Protein AF-A0A9E5U1G7-F1 (afdb_monomer_lite)

Sequence (66 aa):
MAHRLASLSLFLLVVGCAQQGGDVQAVRPGIDVLLEDSSHLIAGRHLGLLTNQTGVDRAGTSDVER

pLDDT: mean 81.24, std 20.15, range [43.19, 98.0]

Radius of gyration: 24.76 Å; chains: 1; bounding box: 42×17×73 Å

Structure (mmCIF, N/CA/C/O backbone):
data_AF-A0A9E5U1G7-F1
#
_entry.id   AF-A0A9E5U1G7-F1
#
loop_
_atom_site.group_PDB
_atom_site.id
_atom_site.type_symbol
_atom_site.label_atom_id
_atom_site.label_alt_id
_atom_site.label_comp_id
_atom_site.label_asym_id
_atom_site.label_entity_id
_atom_site.label_seq_id
_atom_site.pdbx_PDB_ins_code
_atom_site.Cartn_x
_atom_site.Cartn_y
_atom_site.Cartn_z
_atom_site.occupancy
_atom_site.B_iso_or_equiv
_atom_site.auth_seq_id
_atom_site.auth_comp_id
_atom_site.auth_asym_id
_atom_site.auth_atom_id
_atom_site.pdbx_PDB_model_num
ATOM 1 N N . MET A 1 1 ? 29.726 0.911 -57.110 1.00 54.16 1 MET A N 1
ATOM 2 C CA . MET A 1 1 ? 28.322 0.977 -56.629 1.00 54.16 1 MET A CA 1
ATOM 3 C C . MET A 1 1 ? 27.908 -0.193 -55.723 1.00 54.16 1 MET A C 1
ATOM 5 O O . MET A 1 1 ? 27.016 0.006 -54.913 1.00 54.16 1 MET A O 1
ATOM 9 N N . ALA A 1 2 ? 28.573 -1.357 -55.760 1.00 51.84 2 ALA A N 1
ATOM 10 C CA . ALA A 1 2 ? 28.232 -2.534 -54.939 1.00 51.84 2 ALA A CA 1
ATOM 11 C C . ALA A 1 2 ? 28.439 -2.372 -53.411 1.00 51.84 2 ALA A C 1
ATOM 13 O O . ALA A 1 2 ? 27.687 -2.931 -52.621 1.00 51.84 2 ALA A O 1
ATOM 14 N N . HIS A 1 3 ? 29.404 -1.554 -52.975 1.00 43.19 3 HIS A N 1
ATOM 15 C CA . HIS A 1 3 ? 29.717 -1.379 -51.545 1.00 43.19 3 HIS A CA 1
ATOM 16 C C . HIS A 1 3 ? 28.646 -0.602 -50.757 1.00 43.19 3 HIS A C 1
ATOM 18 O O . HIS A 1 3 ? 28.511 -0.790 -49.552 1.00 43.19 3 HIS A O 1
ATOM 24 N N . ARG A 1 4 ? 27.848 0.239 -51.434 1.00 49.84 4 ARG A N 1
ATOM 25 C CA . ARG A 1 4 ? 26.745 0.991 -50.809 1.00 49.84 4 ARG A CA 1
ATOM 26 C C . ARG A 1 4 ? 25.511 0.118 -50.549 1.00 49.84 4 ARG A C 1
ATOM 28 O O . ARG A 1 4 ? 24.835 0.329 -49.552 1.00 49.84 4 ARG A O 1
ATOM 35 N N . LEU A 1 5 ? 25.262 -0.887 -51.395 1.00 52.81 5 LEU A N 1
ATOM 36 C CA . LEU A 1 5 ? 24.185 -1.869 -51.209 1.00 52.81 5 LEU A CA 1
ATOM 37 C C . LEU A 1 5 ? 24.512 -2.893 -50.112 1.00 52.81 5 LEU A C 1
ATOM 39 O O . LEU A 1 5 ? 23.643 -3.221 -49.310 1.00 52.81 5 LEU A O 1
ATOM 43 N N . ALA A 1 6 ? 25.770 -3.339 -50.020 1.00 51.97 6 ALA A N 1
ATOM 44 C CA . ALA A 1 6 ? 26.204 -4.266 -48.971 1.00 51.97 6 ALA A CA 1
ATOM 45 C C . ALA A 1 6 ? 26.117 -3.642 -47.562 1.00 51.97 6 ALA A C 1
ATOM 47 O O . ALA A 1 6 ? 25.681 -4.297 -46.618 1.00 51.97 6 ALA A O 1
ATOM 48 N N . SER A 1 7 ? 26.453 -2.351 -47.432 1.00 51.75 7 SER A N 1
ATOM 49 C CA . SER A 1 7 ? 26.350 -1.620 -46.161 1.00 51.75 7 SER A CA 1
ATOM 50 C C . SER A 1 7 ? 24.901 -1.343 -45.739 1.00 51.75 7 SER A C 1
ATOM 52 O O . SER A 1 7 ? 24.626 -1.299 -44.543 1.00 51.75 7 SER A O 1
ATOM 54 N N . LEU A 1 8 ? 23.977 -1.171 -46.693 1.00 50.53 8 LEU A N 1
ATOM 55 C CA . LEU A 1 8 ? 22.552 -0.963 -46.408 1.00 50.53 8 LEU A CA 1
ATOM 56 C C . LEU A 1 8 ? 21.864 -2.273 -45.978 1.00 50.53 8 LEU A C 1
ATOM 58 O O . LEU A 1 8 ? 20.982 -2.262 -45.125 1.00 50.53 8 LEU A O 1
ATOM 62 N N . SER A 1 9 ? 22.318 -3.409 -46.518 1.00 52.34 9 SER A N 1
ATOM 63 C CA . SER A 1 9 ? 21.787 -4.737 -46.187 1.00 52.34 9 SER A CA 1
ATOM 64 C C . SER A 1 9 ? 22.240 -5.249 -44.813 1.00 52.34 9 SER A C 1
ATOM 66 O O . SER A 1 9 ? 21.501 -5.992 -44.172 1.00 52.34 9 SER A O 1
ATOM 68 N N . LEU A 1 10 ? 23.421 -4.838 -44.333 1.00 50.12 10 LEU A N 1
ATOM 69 C CA . LEU A 1 10 ? 23.919 -5.208 -43.001 1.00 50.12 10 LEU A CA 1
ATOM 70 C C . LEU A 1 10 ? 23.225 -4.420 -41.874 1.00 50.12 10 LEU A C 1
ATOM 72 O O . LEU A 1 10 ? 23.077 -4.928 -40.767 1.00 50.12 10 LEU A O 1
ATOM 76 N N . PHE A 1 11 ? 22.743 -3.208 -42.166 1.00 50.78 11 PHE A N 1
ATOM 77 C CA . PHE A 1 11 ? 22.053 -2.359 -41.188 1.00 50.78 11 PHE A CA 1
ATOM 78 C C . PHE A 1 11 ? 20.634 -2.859 -40.848 1.00 50.78 11 PHE A C 1
ATOM 80 O O . PHE A 1 11 ? 20.169 -2.676 -39.727 1.00 50.78 11 PHE A O 1
ATOM 87 N N . LEU A 1 12 ? 19.956 -3.532 -41.786 1.00 53.47 12 LEU A N 1
ATOM 88 C CA . LEU A 1 12 ? 18.582 -4.032 -41.618 1.00 53.47 12 LEU A CA 1
ATOM 89 C C . LEU A 1 12 ? 18.481 -5.328 -40.792 1.00 53.47 12 LEU A C 1
ATOM 91 O O . LEU A 1 12 ? 17.448 -5.570 -40.174 1.00 53.47 12 LEU A O 1
ATOM 95 N N . LEU A 1 13 ? 19.542 -6.143 -40.733 1.00 51.72 13 LEU A N 1
ATOM 96 C CA . LEU A 1 13 ? 19.530 -7.419 -40.002 1.00 51.72 13 LEU A CA 1
ATOM 97 C C . LEU A 1 13 ? 19.690 -7.242 -38.476 1.00 51.72 13 LEU A C 1
ATOM 99 O O . LEU A 1 13 ? 19.213 -8.068 -37.706 1.00 51.72 13 LEU A O 1
ATOM 103 N N . VAL A 1 14 ? 20.337 -6.158 -38.028 1.00 52.94 14 VAL A N 1
ATOM 104 C CA . VAL A 1 14 ? 20.640 -5.912 -36.601 1.00 52.94 14 VAL A CA 1
ATOM 105 C C . VAL A 1 14 ? 19.433 -5.352 -35.830 1.00 52.94 14 VAL A C 1
ATOM 107 O O . VAL A 1 14 ? 19.332 -5.544 -34.622 1.00 52.94 14 VAL A O 1
ATOM 110 N N . VAL A 1 15 ? 18.476 -4.711 -36.510 1.00 57.50 15 VAL A N 1
ATOM 111 C CA . VAL A 1 15 ? 17.317 -4.059 -35.863 1.00 57.50 15 VAL A CA 1
ATOM 112 C C . VAL A 1 15 ? 16.181 -5.045 -35.531 1.00 57.50 15 VAL A C 1
ATOM 114 O O . VAL A 1 15 ? 15.403 -4.796 -34.614 1.00 57.50 15 VAL A O 1
ATOM 117 N N . GLY A 1 16 ? 16.093 -6.192 -36.214 1.00 52.88 16 GLY A N 1
ATOM 118 C CA . GLY A 1 16 ? 14.967 -7.131 -36.072 1.00 52.88 16 GLY A CA 1
ATOM 119 C C . GLY A 1 16 ? 14.930 -7.949 -34.773 1.00 52.88 16 GLY A C 1
ATOM 120 O O . GLY A 1 16 ? 13.857 -8.383 -34.365 1.00 52.88 16 GLY A O 1
ATOM 121 N N . CYS A 1 17 ? 16.065 -8.150 -34.097 1.00 56.72 17 CYS A N 1
ATOM 122 C CA . CYS A 1 17 ? 16.142 -9.016 -32.909 1.00 56.72 17 CYS A CA 1
ATOM 123 C C . CYS A 1 17 ? 16.052 -8.263 -31.571 1.00 56.72 17 CYS A C 1
ATOM 125 O O . CYS A 1 17 ? 16.098 -8.893 -30.517 1.00 56.72 17 CYS A O 1
ATOM 127 N N . ALA A 1 18 ? 15.950 -6.931 -31.581 1.00 58.00 18 ALA A N 1
ATOM 128 C CA . ALA A 1 18 ? 16.182 -6.126 -30.381 1.00 58.00 18 ALA A CA 1
ATOM 129 C C . ALA A 1 18 ? 14.945 -5.874 -29.501 1.00 58.00 18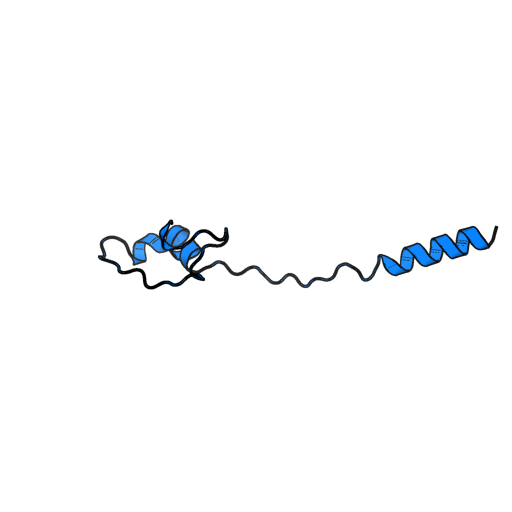 ALA A C 1
ATOM 131 O O . ALA A 1 18 ? 15.050 -5.123 -28.536 1.00 58.00 18 ALA A O 1
ATOM 132 N N . GLN A 1 19 ? 13.774 -6.453 -29.788 1.00 61.16 19 GLN A N 1
ATOM 133 C CA . GLN A 1 19 ? 12.577 -6.040 -29.053 1.00 61.16 19 GLN A CA 1
ATOM 134 C C . GLN A 1 19 ? 11.557 -7.147 -28.856 1.00 61.16 19 GLN A C 1
ATOM 136 O O . GLN A 1 19 ? 10.463 -7.078 -29.392 1.00 61.16 19 GLN A O 1
ATOM 141 N N . GLN A 1 20 ? 11.904 -8.159 -28.068 1.00 60.69 20 GLN A N 1
ATOM 142 C CA . GLN A 1 20 ? 10.925 -9.065 -27.460 1.00 60.69 20 GLN A CA 1
ATOM 143 C C . GLN A 1 20 ? 11.315 -9.287 -25.990 1.00 60.69 20 GLN A C 1
ATOM 145 O O . GLN A 1 20 ? 11.641 -10.391 -25.566 1.00 60.69 20 GLN A O 1
ATOM 150 N N . GLY A 1 21 ? 11.343 -8.201 -25.212 1.00 61.00 21 GLY A N 1
ATOM 151 C CA . GLY A 1 21 ? 11.234 -8.318 -23.761 1.00 61.00 21 GLY A CA 1
ATOM 152 C C . GLY A 1 21 ? 9.800 -8.732 -23.470 1.00 61.00 21 GLY A C 1
ATOM 153 O O . GLY A 1 21 ? 8.892 -7.940 -23.704 1.00 61.00 21 GLY A O 1
ATOM 154 N N . GLY A 1 22 ? 9.588 -9.988 -23.075 1.00 62.41 22 GLY A N 1
ATOM 155 C CA . GLY A 1 22 ? 8.266 -10.455 -22.671 1.00 62.41 22 GLY A CA 1
ATOM 156 C C . GLY A 1 22 ? 7.699 -9.516 -21.609 1.00 62.41 22 GLY A C 1
ATOM 157 O O . GLY A 1 22 ? 8.410 -9.153 -20.674 1.00 62.41 22 GLY A O 1
ATOM 158 N N . ASP A 1 23 ? 6.451 -9.092 -21.796 1.00 67.38 23 ASP A N 1
ATOM 159 C CA . ASP A 1 23 ? 5.734 -8.223 -20.868 1.00 67.38 23 ASP A CA 1
ATOM 160 C C . ASP A 1 23 ? 5.557 -8.968 -19.539 1.00 67.38 23 ASP A C 1
ATOM 162 O O . ASP A 1 23 ? 4.644 -9.778 -19.364 1.00 67.38 23 ASP A O 1
ATOM 166 N N . VAL A 1 24 ? 6.505 -8.784 -18.617 1.00 70.50 24 VAL A N 1
ATOM 167 C CA . VAL A 1 24 ? 6.348 -9.243 -17.241 1.00 70.50 24 VAL A CA 1
ATOM 168 C C . VAL A 1 24 ? 5.293 -8.335 -16.641 1.00 70.50 24 VAL A C 1
ATOM 170 O O . VAL A 1 24 ? 5.589 -7.209 -16.245 1.00 70.50 24 VAL A O 1
ATOM 173 N N . GLN A 1 25 ? 4.054 -8.822 -16.616 1.00 79.56 25 GLN A N 1
ATOM 174 C CA . GLN A 1 25 ? 2.928 -8.081 -16.071 1.00 79.56 25 GLN A CA 1
ATOM 175 C C . GLN A 1 25 ? 3.283 -7.605 -14.656 1.00 79.56 25 GLN A C 1
ATOM 177 O O . GLN A 1 25 ? 3.497 -8.408 -13.744 1.00 79.56 25 GLN A O 1
ATOM 182 N N . ALA A 1 26 ? 3.413 -6.288 -14.492 1.00 87.12 26 ALA A N 1
ATOM 183 C CA . ALA A 1 26 ? 3.879 -5.703 -13.247 1.00 87.12 26 ALA A CA 1
ATOM 184 C C . ALA A 1 26 ? 2.870 -5.986 -12.126 1.00 87.12 26 ALA A C 1
ATOM 186 O O . ALA A 1 26 ? 1.722 -5.538 -12.171 1.00 87.12 26 ALA A O 1
ATOM 187 N N . VAL A 1 27 ? 3.304 -6.715 -11.100 1.00 92.69 27 VAL A N 1
ATOM 188 C CA . VAL A 1 27 ? 2.482 -7.010 -9.921 1.00 92.69 27 VAL A CA 1
ATOM 189 C C . VAL A 1 27 ? 2.127 -5.704 -9.196 1.00 92.69 27 VAL A C 1
ATOM 191 O O . VAL A 1 27 ? 2.944 -4.786 -9.129 1.00 92.69 27 VAL A O 1
ATOM 194 N N . ARG A 1 28 ? 0.902 -5.603 -8.655 1.00 94.88 28 ARG A N 1
ATOM 195 C CA . ARG A 1 28 ? 0.519 -4.563 -7.679 1.00 94.88 28 ARG A CA 1
ATOM 196 C C . ARG A 1 28 ? 0.950 -5.005 -6.276 1.00 94.88 28 ARG A C 1
ATOM 198 O O . ARG A 1 28 ? 0.448 -6.031 -5.820 1.00 94.88 28 ARG A O 1
ATOM 205 N N . PRO A 1 29 ? 1.860 -4.271 -5.606 1.00 96.81 29 PRO A N 1
ATOM 206 C CA . PRO A 1 29 ? 2.176 -4.491 -4.201 1.00 96.81 29 PRO A CA 1
ATOM 207 C C . PRO A 1 29 ? 0.927 -4.550 -3.320 1.00 96.81 29 PRO A C 1
ATOM 209 O O . PRO A 1 29 ? -0.056 -3.848 -3.559 1.00 96.81 29 PRO A O 1
ATOM 212 N N . GLY A 1 30 ? 0.979 -5.373 -2.271 1.00 96.44 30 GLY A N 1
ATOM 213 C CA . GLY A 1 30 ? -0.141 -5.528 -1.342 1.00 96.44 30 GLY A CA 1
ATOM 214 C C . GLY A 1 30 ? -0.497 -4.235 -0.603 1.00 96.44 30 GLY A C 1
ATOM 215 O O . GLY A 1 30 ? -1.674 -4.010 -0.342 1.00 96.44 30 GLY A O 1
ATOM 216 N N . ILE A 1 31 ? 0.488 -3.373 -0.319 1.00 97.38 31 ILE A N 1
ATOM 217 C CA . ILE A 1 31 ? 0.268 -2.068 0.320 1.00 97.38 31 ILE A CA 1
ATOM 218 C C . ILE A 1 31 ? -0.577 -1.134 -0.558 1.00 97.38 31 ILE A C 1
ATOM 220 O O . ILE A 1 31 ? -1.523 -0.532 -0.057 1.00 97.38 31 ILE A O 1
ATOM 224 N N . ASP A 1 32 ? -0.325 -1.096 -1.873 1.00 97.44 32 ASP A N 1
ATOM 225 C CA . ASP A 1 32 ? -1.116 -0.298 -2.820 1.00 97.44 32 ASP A CA 1
ATOM 226 C C . ASP A 1 32 ? -2.576 -0.756 -2.795 1.00 97.44 32 ASP A C 1
ATOM 228 O O . ASP A 1 32 ? -3.492 0.042 -2.621 1.00 97.44 32 ASP A O 1
ATOM 232 N N . VAL A 1 33 ? -2.797 -2.071 -2.885 1.00 97.88 33 VAL A N 1
ATOM 233 C CA . VAL A 1 33 ? -4.145 -2.657 -2.860 1.00 97.88 33 VAL A CA 1
ATOM 234 C C . VAL A 1 33 ? -4.836 -2.416 -1.515 1.00 97.88 33 VAL A C 1
ATOM 236 O O . VAL A 1 33 ? -6.036 -2.135 -1.474 1.00 97.88 33 VAL A O 1
ATOM 239 N N . LEU A 1 34 ? -4.100 -2.522 -0.403 1.00 97.06 34 LEU A N 1
ATOM 240 C CA . LEU A 1 34 ? -4.648 -2.296 0.930 1.00 97.06 34 LEU A CA 1
ATOM 241 C C . LEU A 1 34 ? -5.153 -0.860 1.085 1.00 97.06 34 LEU A C 1
ATOM 243 O O . LEU A 1 34 ? -6.260 -0.664 1.581 1.00 97.06 34 LEU A O 1
ATOM 247 N N . LEU A 1 35 ? -4.364 0.125 0.659 1.00 95.31 35 LEU A N 1
ATOM 248 C CA . LEU A 1 35 ? -4.685 1.539 0.842 1.00 95.31 35 LEU A CA 1
ATOM 249 C C . LEU A 1 35 ? -5.716 2.048 -0.173 1.00 95.31 35 LEU A C 1
ATOM 251 O O . LEU A 1 35 ? -6.611 2.803 0.207 1.00 95.31 35 LEU A O 1
ATOM 255 N N . GLU A 1 36 ? -5.620 1.622 -1.434 1.00 96.81 36 GLU A N 1
ATOM 256 C CA . GLU A 1 36 ? -6.498 2.091 -2.515 1.00 96.81 36 GLU A CA 1
ATOM 257 C C . GLU A 1 36 ? -7.859 1.385 -2.500 1.00 96.81 36 GLU A C 1
ATOM 259 O O . GLU A 1 36 ? -8.898 2.038 -2.599 1.00 96.81 36 GLU A O 1
ATOM 264 N N . ASP A 1 37 ? -7.865 0.060 -2.328 1.00 98.00 37 ASP A N 1
ATOM 265 C CA . ASP A 1 37 ? -9.055 -0.761 -2.585 1.00 98.00 37 ASP A CA 1
ATOM 266 C C . ASP A 1 37 ? -9.644 -1.374 -1.301 1.00 98.00 37 ASP A C 1
ATOM 268 O O . ASP A 1 37 ? -10.829 -1.716 -1.248 1.00 98.00 37 ASP A O 1
ATOM 272 N N . SER A 1 38 ? -8.832 -1.541 -0.247 1.00 97.50 38 SER A N 1
ATOM 273 C CA . SER A 1 38 ? -9.172 -2.423 0.884 1.00 97.50 38 SER A CA 1
ATOM 274 C C . SER A 1 38 ? -9.014 -1.803 2.278 1.00 97.50 38 SER A C 1
ATOM 276 O O . SER A 1 38 ? -8.921 -2.529 3.268 1.00 97.50 38 SER A O 1
ATOM 278 N N . SER A 1 39 ? -9.050 -0.474 2.398 1.00 96.44 39 SER A N 1
ATOM 279 C CA . SER A 1 39 ? -8.849 0.231 3.680 1.00 96.44 39 SER A CA 1
ATOM 280 C C . SER A 1 39 ? -9.860 -0.175 4.765 1.00 96.44 39 SER A C 1
ATOM 282 O O . SER A 1 39 ? -9.552 -0.199 5.959 1.00 96.44 39 SER A O 1
ATOM 284 N N . HIS A 1 40 ? -11.054 -0.600 4.348 1.00 97.69 40 HIS A N 1
ATOM 285 C CA . HIS A 1 40 ? -12.096 -1.145 5.218 1.00 97.69 40 HIS A CA 1
ATOM 286 C C . HIS A 1 40 ? -11.643 -2.371 6.031 1.00 97.69 40 HIS A C 1
ATOM 288 O O . HIS A 1 40 ? -12.186 -2.619 7.108 1.00 97.69 40 HIS A O 1
ATOM 294 N N . LEU A 1 41 ? -10.644 -3.129 5.562 1.00 97.44 41 LEU A N 1
ATOM 295 C CA . LEU A 1 41 ? -10.118 -4.293 6.281 1.00 97.44 41 LEU A CA 1
ATOM 296 C C . LEU A 1 41 ? -9.458 -3.901 7.607 1.00 97.44 41 LEU A C 1
ATOM 298 O O . LEU A 1 41 ? -9.487 -4.676 8.567 1.00 97.44 41 LEU A O 1
ATOM 302 N N . ILE A 1 42 ? -8.891 -2.696 7.668 1.00 96.19 42 ILE A N 1
ATOM 303 C CA . ILE A 1 42 ? -8.078 -2.226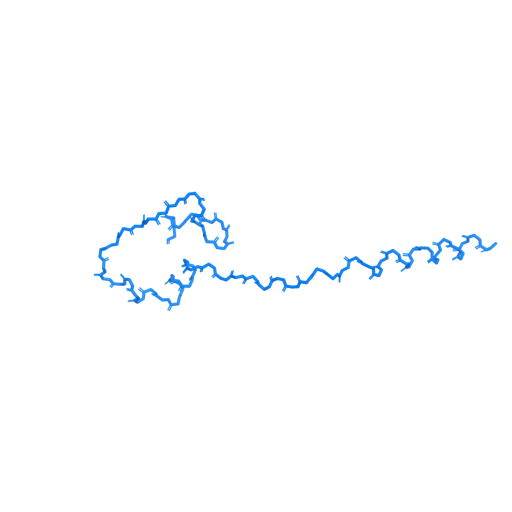 8.791 1.00 96.19 42 ILE A CA 1
ATOM 304 C C . ILE A 1 42 ? -8.707 -1.058 9.567 1.00 96.19 42 ILE A C 1
ATOM 306 O O . ILE A 1 42 ? -8.218 -0.697 10.637 1.00 96.19 42 ILE A O 1
ATOM 310 N N . ALA A 1 43 ? -9.816 -0.499 9.080 1.00 97.38 43 ALA A N 1
ATOM 311 C CA . ALA A 1 43 ? -10.509 0.621 9.709 1.00 97.38 43 ALA A CA 1
ATOM 312 C C . ALA A 1 43 ? -10.949 0.320 11.157 1.00 97.38 43 ALA A C 1
ATOM 314 O O . ALA A 1 43 ? -11.498 -0.742 11.455 1.00 97.38 43 ALA A O 1
ATOM 315 N N . GLY A 1 44 ? -10.719 1.280 12.062 1.00 97.94 44 GLY A N 1
ATOM 316 C CA . GLY A 1 44 ? -11.110 1.184 13.475 1.00 97.94 44 GLY A CA 1
ATOM 317 C C . GLY A 1 44 ? -10.284 0.199 14.312 1.00 97.94 44 GLY A C 1
ATOM 318 O O . GLY A 1 44 ? -10.673 -0.105 15.439 1.00 97.94 44 GLY A O 1
ATOM 319 N N . ARG A 1 45 ? -9.164 -0.314 13.784 1.00 97.50 45 ARG A N 1
ATOM 320 C CA . ARG A 1 45 ? -8.287 -1.266 14.481 1.00 97.50 45 ARG A CA 1
ATOM 321 C C . ARG A 1 45 ? -7.010 -0.583 14.960 1.00 97.50 45 ARG A C 1
ATOM 323 O O . ARG A 1 45 ? -6.478 0.295 14.292 1.00 97.50 45 ARG A O 1
ATOM 330 N N . HIS A 1 46 ? -6.484 -1.027 16.099 1.00 97.75 46 HIS A N 1
ATOM 331 C CA . HIS A 1 46 ? -5.111 -0.713 16.491 1.00 97.75 46 HIS A CA 1
ATOM 332 C C . HIS A 1 46 ? -4.174 -1.685 15.775 1.00 97.75 46 HIS A C 1
ATOM 334 O O . HIS A 1 46 ? -4.318 -2.900 15.920 1.00 97.75 46 HIS A O 1
ATOM 340 N N . LEU A 1 47 ? -3.246 -1.153 14.985 1.00 95.94 47 LEU A N 1
ATOM 341 C CA . LEU A 1 47 ? -2.397 -1.935 14.089 1.00 95.94 47 LEU A CA 1
ATOM 342 C C . LEU A 1 47 ? -0.928 -1.728 14.443 1.00 95.94 47 LEU A C 1
ATOM 344 O O . LEU A 1 47 ? -0.503 -0.611 14.730 1.00 95.94 47 LEU A O 1
ATOM 348 N N . GLY A 1 48 ? -0.156 -2.809 14.379 1.00 96.88 48 GLY A N 1
ATOM 349 C CA . GLY A 1 48 ? 1.299 -2.750 14.306 1.00 96.88 48 GLY A CA 1
ATOM 350 C C . GLY A 1 48 ? 1.741 -3.054 12.879 1.00 96.88 48 GLY A C 1
ATOM 351 O O . GLY A 1 48 ? 1.279 -4.035 12.296 1.00 96.88 48 GLY A O 1
ATOM 352 N N . LEU A 1 49 ? 2.631 -2.231 12.328 1.00 96.62 49 LEU A N 1
ATOM 353 C CA . LEU A 1 49 ? 3.240 -2.466 11.022 1.00 96.62 49 LEU A CA 1
ATOM 354 C C . LEU A 1 49 ? 4.560 -3.220 11.214 1.00 96.62 49 LEU A C 1
ATOM 356 O O . LEU A 1 49 ? 5.543 -2.656 11.692 1.00 96.62 49 LEU A O 1
ATOM 360 N N . LEU A 1 50 ? 4.575 -4.506 10.864 1.00 97.00 50 LEU A N 1
ATOM 361 C CA . LEU A 1 50 ? 5.805 -5.291 10.798 1.00 97.00 50 LEU A CA 1
ATOM 362 C C . LEU A 1 50 ? 6.381 -5.167 9.391 1.00 97.00 50 LEU A C 1
ATOM 364 O O . LEU A 1 50 ? 5.823 -5.712 8.443 1.00 97.00 50 LEU A O 1
ATOM 368 N N . THR A 1 51 ? 7.498 -4.462 9.270 1.00 97.19 51 THR A N 1
ATOM 369 C CA . THR A 1 51 ? 8.144 -4.207 7.983 1.00 97.19 51 THR A CA 1
ATOM 370 C C . THR A 1 51 ? 9.667 -4.277 8.098 1.00 97.19 51 THR A C 1
ATOM 372 O O . THR A 1 51 ? 10.226 -4.421 9.189 1.00 97.19 51 THR A O 1
ATOM 375 N N . ASN A 1 52 ? 10.338 -4.206 6.955 1.00 97.25 52 ASN A N 1
ATOM 376 C CA . ASN A 1 52 ? 11.781 -4.055 6.822 1.00 97.25 52 ASN A CA 1
ATOM 377 C C . ASN A 1 52 ? 12.081 -3.052 5.690 1.00 97.25 52 ASN A C 1
ATOM 379 O O . ASN A 1 52 ? 11.176 -2.446 5.126 1.00 97.25 52 ASN A O 1
ATOM 383 N N . GLN A 1 53 ? 13.349 -2.905 5.309 1.00 97.12 53 GLN A N 1
ATOM 384 C CA . GLN A 1 53 ? 13.766 -1.978 4.253 1.00 97.12 53 GLN A CA 1
ATOM 385 C C . GLN A 1 53 ? 13.189 -2.285 2.857 1.00 97.12 53 GLN A C 1
ATOM 387 O O . GLN A 1 53 ? 13.333 -1.467 1.957 1.00 97.12 53 GLN A O 1
ATOM 392 N N . THR A 1 54 ? 12.612 -3.473 2.646 1.00 97.38 54 THR A N 1
ATOM 393 C CA . THR A 1 54 ? 11.993 -3.868 1.367 1.00 97.38 54 THR A CA 1
ATOM 394 C C . THR A 1 54 ? 10.496 -3.588 1.309 1.00 97.38 54 THR A C 1
ATOM 396 O O . THR A 1 54 ? 9.916 -3.717 0.235 1.00 97.38 54 THR A O 1
ATOM 399 N N . GLY A 1 55 ? 9.874 -3.227 2.437 1.00 97.75 55 GLY A N 1
ATOM 400 C CA . GLY A 1 55 ? 8.476 -2.811 2.483 1.00 97.75 55 GLY A CA 1
ATOM 401 C C . GLY A 1 55 ? 8.327 -1.426 1.873 1.00 97.75 55 GLY A C 1
ATOM 402 O O . GLY A 1 55 ? 8.477 -0.420 2.568 1.00 97.75 55 GLY A O 1
ATOM 403 N N . VAL A 1 56 ? 8.120 -1.400 0.560 1.00 98.00 56 VAL A N 1
ATOM 404 C CA . VAL A 1 56 ? 7.911 -0.191 -0.227 1.00 98.00 56 VAL A CA 1
AT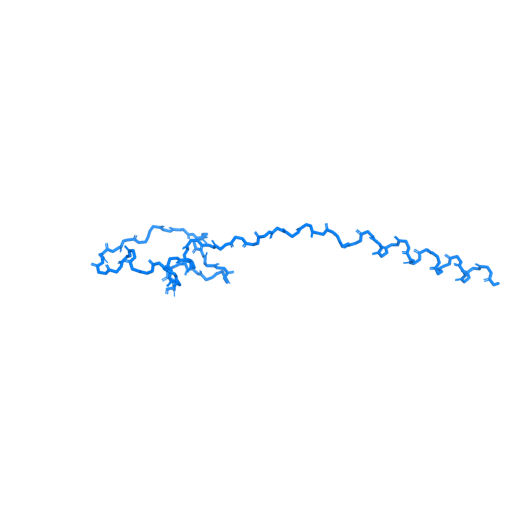OM 405 C C . VAL A 1 56 ? 6.750 -0.384 -1.198 1.00 98.00 56 VAL A C 1
ATOM 407 O O . VAL A 1 56 ? 6.485 -1.493 -1.677 1.00 98.00 56 VAL A O 1
ATOM 410 N N . ASP A 1 57 ? 6.092 0.717 -1.533 1.00 97.19 57 ASP A N 1
ATOM 411 C CA . ASP A 1 57 ? 5.062 0.768 -2.559 1.00 97.19 57 ASP A CA 1
ATOM 412 C C . ASP A 1 57 ? 5.647 0.654 -3.984 1.00 97.19 57 ASP A C 1
ATOM 414 O O . ASP A 1 57 ? 6.855 0.494 -4.195 1.00 97.19 57 ASP A O 1
ATOM 418 N N . ARG A 1 58 ? 4.790 0.758 -5.009 1.00 95.81 58 ARG A N 1
ATOM 419 C CA . ARG A 1 58 ? 5.243 0.717 -6.412 1.00 95.81 58 ARG A CA 1
ATOM 420 C C . ARG A 1 58 ? 6.199 1.860 -6.786 1.00 95.81 58 ARG A C 1
ATOM 422 O O . ARG A 1 58 ? 6.994 1.690 -7.712 1.00 95.81 58 ARG A O 1
ATOM 429 N N . ALA A 1 59 ? 6.109 3.014 -6.1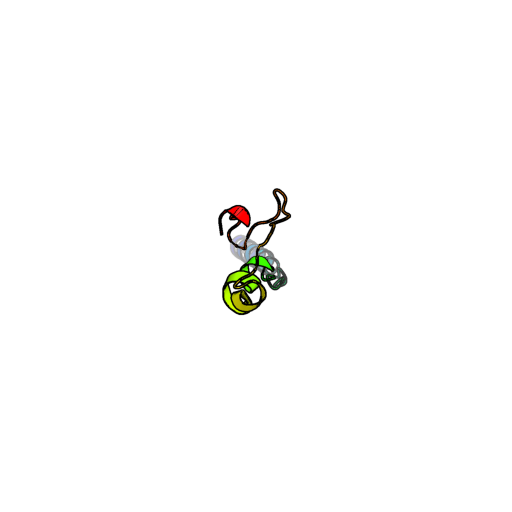29 1.00 95.94 59 ALA A N 1
ATOM 430 C CA . ALA A 1 59 ? 6.995 4.153 -6.360 1.00 95.94 59 ALA A CA 1
ATOM 431 C C . ALA A 1 59 ? 8.333 4.024 -5.606 1.00 95.94 59 ALA A C 1
ATOM 433 O O . ALA A 1 59 ? 9.242 4.823 -5.840 1.00 95.94 59 ALA A O 1
ATOM 434 N N . GLY A 1 60 ? 8.478 3.009 -4.748 1.00 96.62 60 GLY A N 1
ATOM 435 C CA . GLY A 1 60 ? 9.647 2.813 -3.898 1.00 96.62 60 GLY A CA 1
ATOM 436 C C . GLY A 1 60 ? 9.590 3.605 -2.590 1.00 96.62 60 GLY A C 1
ATOM 437 O O . GLY A 1 60 ? 10.613 3.723 -1.914 1.00 96.62 60 GLY A O 1
ATOM 438 N N . THR A 1 61 ? 8.430 4.151 -2.224 1.00 97.69 61 THR A N 1
ATOM 439 C CA . THR A 1 61 ? 8.213 4.833 -0.943 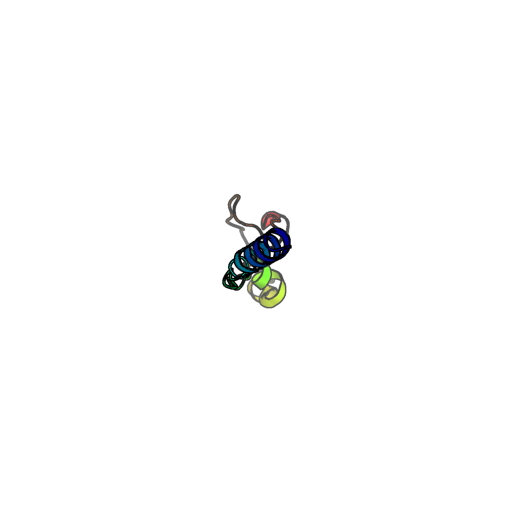1.00 97.69 61 THR A CA 1
ATOM 440 C C . THR A 1 61 ? 7.985 3.803 0.156 1.00 97.69 61 THR A C 1
ATOM 442 O O . THR A 1 61 ? 7.235 2.853 -0.038 1.00 97.69 61 THR A O 1
ATOM 445 N N . SER A 1 62 ? 8.623 3.992 1.312 1.00 97.75 62 SER A N 1
ATOM 446 C CA . SER A 1 62 ? 8.482 3.107 2.476 1.00 97.75 62 SER A CA 1
ATOM 447 C C . SER A 1 62 ? 7.025 2.972 2.917 1.00 97.75 62 SER A C 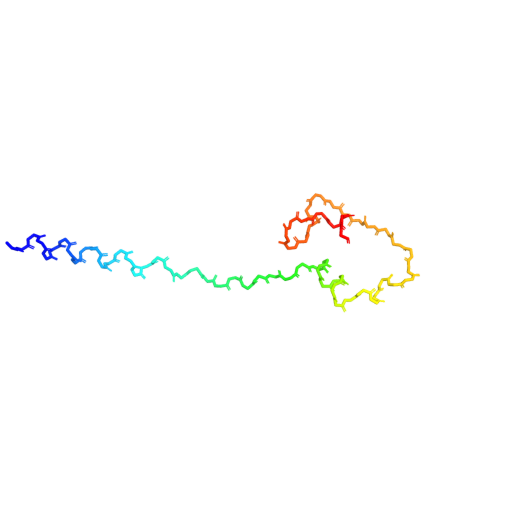1
ATOM 449 O O . SER A 1 62 ? 6.330 3.978 3.053 1.00 97.75 62 SER A O 1
ATOM 451 N N . ASP A 1 63 ? 6.594 1.753 3.249 1.00 97.06 63 ASP A N 1
ATOM 452 C CA . ASP A 1 63 ? 5.244 1.482 3.772 1.00 97.06 63 ASP A CA 1
ATOM 453 C C . ASP A 1 63 ? 4.933 2.279 5.052 1.00 97.06 63 ASP A C 1
ATOM 455 O O . ASP A 1 63 ? 3.774 2.505 5.378 1.00 97.06 63 ASP A O 1
ATOM 459 N N . VAL A 1 64 ? 5.965 2.703 5.792 1.00 95.94 64 VAL A N 1
ATOM 460 C CA . VAL A 1 64 ? 5.826 3.514 7.016 1.00 95.94 64 VAL A CA 1
ATOM 461 C C . VAL A 1 64 ? 5.408 4.959 6.707 1.00 95.94 64 VAL A C 1
ATOM 463 O O . VAL A 1 64 ? 4.856 5.631 7.575 1.00 95.94 64 VAL A O 1
ATOM 466 N N . GLU A 1 65 ? 5.691 5.452 5.500 1.00 95.81 65 GLU A N 1
ATOM 467 C CA . GLU A 1 65 ? 5.422 6.837 5.078 1.00 95.81 65 GLU A CA 1
ATOM 468 C C . GLU A 1 65 ? 4.097 6.996 4.315 1.00 95.81 65 GLU A C 1
ATOM 470 O O . GLU A 1 65 ? 3.718 8.121 3.983 1.00 95.81 65 GLU A O 1
ATOM 475 N N . ARG A 1 66 ? 3.412 5.888 4.021 1.00 92.06 66 ARG A N 1
ATOM 476 C CA . ARG A 1 66 ? 2.131 5.849 3.308 1.00 92.06 66 ARG A CA 1
ATOM 477 C C . ARG A 1 66 ? 0.942 5.994 4.253 1.00 92.06 66 ARG A C 1
ATOM 479 O O . ARG A 1 66 ? -0.027 6.661 3.826 1.00 92.06 66 ARG A O 1
#

Secondary structure (DSSP, 8-state):
-HHHHHHHHHHHHHHTTS-------PPPPHHHHHHHT-GGGTTT--------TT-B-TTS-BTT--

Foldseek 3Di:
DVVVVVVVVVVVVVPVPPDDPDCPPDDFDPLCCCVPPNVVVCPPHDDDDDDDCCQAGPVSHHSVVD